Protein AF-H1UUS5-F1 (afdb_monomer_lite)

Foldseek 3Di:
DDDDPPVPPPCPVLVPDPPDDDDPDDPFAAAEEEEADDDDPLLVVLVQLCVQLAPVDDLQQHHQEYEDEPVGVVSNVVRHPPPPQAEDEDECCLPPVPQVSVQVSSVVSSVSSYYYYYYDNHPVSVQVSQLSHPIAHAEYEYADDCSVVCVVVCVPRGRYPYYHYRHRDGSDDPDPPD

Sequence (178 aa):
MYYQDEIREPYLNNLSFSKTAFFDTSNGAFNLAIVGEGAKSWSDIARELQGASNRLVMQQDRLHAVFVREHDINALRCLLPLSSTETTFSDSLLREGGDADFEAALLSAKADCRLLVTLVGSVDQAFDALVALSSPIRQL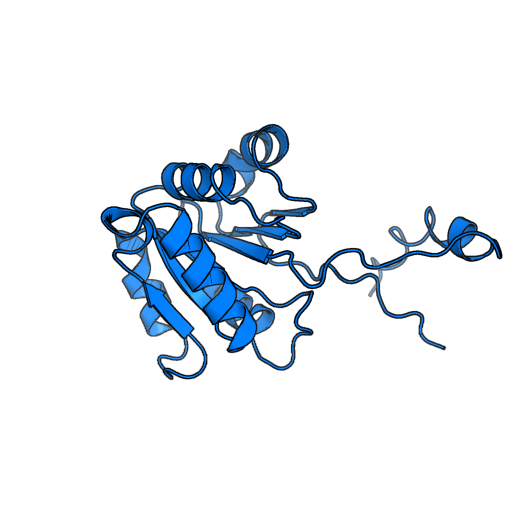ALLGPEAGKHEDYARAWLPAQIVSIGSVYPTTVPAQGI

Radius of gyration: 16.95 Å; chains: 1; bounding box: 45×48×33 Å

pLDDT: mean 77.65, std 16.64, range [34.03, 95.06]

Secondary structure (DSSP, 8-state):
---SSTTSHHHHHHHTSTT-------TT-EEEEEE-SSS--HHHHHHHHHHHHSTTS-TTTS--EEEEEGGGHHHHHTTS---TTTEEEESSHHHHSHHHHHHHHHHHHHHHT-EEEEEESSHHHHHHHHHT-SSPEEEEEEESTTGGGGHHHHHHH--EEEEEESSPPP-SPPP---

Structure (mmCIF, N/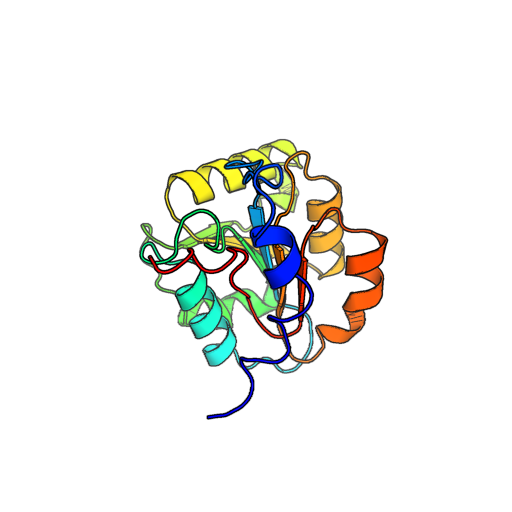CA/C/O backbone):
data_AF-H1UUS5-F1
#
_entry.id   AF-H1UUS5-F1
#
loop_
_atom_site.group_PDB
_atom_site.id
_atom_site.type_symbol
_atom_site.label_atom_id
_atom_site.label_alt_id
_atom_site.label_comp_id
_atom_site.label_asym_id
_atom_site.label_entity_id
_atom_site.label_seq_id
_atom_site.pdbx_PDB_ins_code
_atom_site.Cartn_x
_atom_site.Cartn_y
_atom_site.Cartn_z
_atom_site.occupancy
_atom_site.B_iso_or_equiv
_atom_site.auth_seq_id
_atom_site.auth_comp_id
_atom_site.auth_asym_id
_atom_site.auth_atom_id
_atom_site.pdbx_PDB_model_num
ATOM 1 N N . MET A 1 1 ? -1.288 -29.190 12.625 1.00 35.22 1 MET A N 1
ATOM 2 C CA . MET A 1 1 ? -0.679 -28.111 11.825 1.00 35.22 1 MET A CA 1
ATOM 3 C C . MET A 1 1 ? -0.025 -28.768 10.625 1.00 35.22 1 MET A C 1
ATOM 5 O O . MET A 1 1 ? 1.042 -29.332 10.778 1.00 35.22 1 MET A O 1
ATOM 9 N N . TYR A 1 2 ? -0.702 -28.793 9.484 1.00 38.91 2 TYR A N 1
ATOM 10 C CA . TYR A 1 2 ? -0.175 -29.303 8.216 1.00 38.91 2 TYR A CA 1
ATOM 11 C C . TYR A 1 2 ? -0.577 -28.273 7.173 1.00 38.91 2 TYR A C 1
ATOM 13 O O . TYR A 1 2 ? -1.770 -28.033 7.090 1.00 38.91 2 TYR A O 1
ATOM 21 N N . TYR A 1 3 ? 0.393 -27.609 6.537 1.00 35.81 3 TYR A N 1
ATOM 22 C CA . TYR A 1 3 ? 0.328 -26.888 5.242 1.00 35.81 3 TYR A CA 1
ATOM 23 C C . TYR A 1 3 ? 1.604 -26.028 5.035 1.00 35.81 3 TYR A C 1
ATOM 25 O O . TYR A 1 3 ? 1.543 -24.925 4.507 1.00 35.81 3 TYR A O 1
ATOM 33 N N . GLN A 1 4 ? 2.780 -26.488 5.488 1.00 42.06 4 GLN A N 1
ATOM 34 C CA . GLN A 1 4 ? 4.060 -25.792 5.238 1.00 42.06 4 GLN A CA 1
ATOM 35 C C . GLN A 1 4 ? 5.024 -26.568 4.329 1.00 42.06 4 GLN A C 1
ATOM 37 O O . GLN A 1 4 ? 6.038 -26.007 3.917 1.00 42.06 4 GLN A O 1
ATOM 42 N N . ASP A 1 5 ? 4.715 -27.819 3.976 1.00 40.25 5 ASP A N 1
ATOM 43 C CA . ASP A 1 5 ? 5.655 -28.669 3.237 1.00 40.25 5 ASP A CA 1
ATOM 44 C C . ASP A 1 5 ? 5.501 -28.605 1.707 1.00 40.25 5 ASP A C 1
ATOM 46 O O . ASP A 1 5 ? 6.484 -28.800 0.999 1.00 40.25 5 ASP A O 1
ATOM 50 N N . GLU A 1 6 ? 4.338 -28.233 1.162 1.00 42.78 6 GLU A N 1
ATOM 51 C CA . GLU A 1 6 ? 4.106 -28.316 -0.296 1.00 42.78 6 GLU A CA 1
ATOM 52 C C . GLU A 1 6 ? 4.805 -27.224 -1.130 1.00 42.78 6 GLU A C 1
ATOM 54 O O . GLU A 1 6 ? 5.001 -27.398 -2.329 1.00 42.78 6 GLU A O 1
ATOM 59 N N . ILE A 1 7 ? 5.255 -26.117 -0.527 1.00 46.66 7 ILE A N 1
ATOM 60 C CA . ILE A 1 7 ? 5.950 -25.032 -1.257 1.00 46.66 7 ILE A CA 1
ATOM 61 C C . ILE A 1 7 ? 7.477 -25.275 -1.316 1.00 46.66 7 ILE A C 1
ATOM 63 O O . ILE A 1 7 ? 8.205 -24.598 -2.045 1.00 46.66 7 ILE A O 1
ATOM 67 N N . ARG A 1 8 ? 7.998 -26.262 -0.571 1.00 46.72 8 ARG A N 1
ATOM 68 C CA . ARG A 1 8 ? 9.446 -26.499 -0.421 1.00 46.72 8 ARG A CA 1
ATOM 69 C C . ARG A 1 8 ? 10.083 -27.296 -1.561 1.00 46.72 8 ARG A C 1
ATOM 71 O O . ARG A 1 8 ? 11.277 -27.140 -1.817 1.00 46.72 8 ARG A O 1
ATOM 78 N N . GLU A 1 9 ? 9.326 -28.144 -2.247 1.00 49.50 9 GLU A N 1
ATOM 79 C CA . GLU A 1 9 ? 9.915 -29.181 -3.102 1.00 49.50 9 GLU A CA 1
ATOM 80 C C . GLU A 1 9 ? 10.635 -28.703 -4.383 1.00 49.50 9 GLU A C 1
ATOM 82 O O . GLU A 1 9 ? 11.683 -29.276 -4.692 1.00 49.50 9 GLU A O 1
ATOM 87 N N . PRO A 1 10 ? 10.214 -27.653 -5.121 1.00 51.47 10 PRO A N 1
ATOM 88 C CA . PRO A 1 10 ? 10.892 -27.317 -6.378 1.00 51.47 10 PRO A CA 1
ATOM 89 C C . PRO A 1 10 ? 12.234 -26.582 -6.192 1.00 51.47 10 PRO A C 1
ATOM 91 O O . PRO A 1 10 ? 13.040 -26.537 -7.123 1.00 51.47 10 PRO A O 1
ATOM 94 N N . TYR A 1 11 ? 12.510 -26.026 -5.007 1.00 49.53 11 TYR A N 1
ATOM 95 C CA . TYR A 1 11 ? 13.699 -25.193 -4.761 1.00 49.53 11 TYR A CA 1
ATOM 96 C C . TYR A 1 11 ? 14.810 -25.906 -3.977 1.00 49.53 11 TYR A C 1
ATOM 98 O O . TYR A 1 11 ? 15.980 -25.551 -4.124 1.00 49.53 11 TYR A O 1
ATOM 106 N N . LEU A 1 12 ? 14.478 -26.939 -3.193 1.00 54.66 12 LEU A N 1
ATOM 107 C CA . LEU A 1 12 ? 15.442 -27.689 -2.375 1.00 54.66 12 LEU A CA 1
ATOM 108 C C . LEU A 1 12 ? 16.536 -28.365 -3.211 1.00 54.66 12 LEU A C 1
ATOM 110 O O . LEU A 1 12 ? 17.713 -28.305 -2.855 1.00 54.66 12 LEU A O 1
ATOM 114 N N . ASN A 1 13 ? 16.174 -28.937 -4.361 1.00 57.38 13 ASN A N 1
ATOM 115 C CA . ASN A 1 13 ? 17.145 -29.570 -5.256 1.00 57.38 13 ASN A CA 1
ATOM 116 C C . ASN A 1 13 ? 18.152 -28.557 -5.812 1.00 57.38 13 ASN A C 1
ATOM 118 O O . ASN A 1 13 ? 19.337 -28.862 -5.928 1.00 57.38 13 ASN A O 1
ATOM 122 N N . ASN A 1 14 ? 17.713 -27.327 -6.085 1.00 53.38 14 ASN A N 1
ATOM 123 C CA . ASN A 1 14 ? 18.562 -26.283 -6.657 1.00 53.38 14 ASN A CA 1
ATOM 124 C C . ASN A 1 14 ? 19.551 -25.689 -5.639 1.00 53.38 14 ASN A C 1
ATOM 126 O O . ASN A 1 14 ? 20.631 -25.252 -6.036 1.00 53.38 14 ASN A O 1
ATOM 130 N N . LEU A 1 15 ? 19.222 -25.735 -4.342 1.00 51.88 15 LEU A N 1
ATOM 131 C CA . LEU A 1 15 ? 20.092 -25.323 -3.229 1.00 51.88 15 LEU A CA 1
ATOM 132 C C . LEU A 1 15 ? 21.254 -26.297 -2.962 1.00 51.88 15 LEU A C 1
ATOM 134 O O . LEU A 1 15 ? 22.209 -25.937 -2.280 1.00 51.88 15 LEU A O 1
ATOM 138 N N . SER A 1 16 ? 21.185 -27.521 -3.496 1.00 54.31 16 SER A N 1
ATOM 139 C CA . SER A 1 16 ? 22.211 -28.559 -3.314 1.00 54.31 16 SER A CA 1
ATOM 140 C C . SER A 1 16 ? 23.414 -28.417 -4.262 1.00 54.31 16 SER A C 1
ATOM 142 O O . SER A 1 16 ? 24.448 -29.060 -4.068 1.00 54.31 16 SER A O 1
ATOM 144 N N . PHE A 1 17 ? 23.313 -27.562 -5.285 1.00 53.97 17 PHE A N 1
ATOM 145 C CA . PHE A 1 17 ? 24.376 -27.354 -6.264 1.00 53.97 17 PHE A CA 1
ATOM 146 C C . PHE A 1 17 ? 25.332 -26.243 -5.819 1.00 53.97 17 PHE A C 1
ATOM 148 O O . PHE A 1 17 ? 24.937 -25.095 -5.641 1.00 53.97 17 PHE A O 1
ATOM 155 N N . SER A 1 18 ? 26.631 -26.552 -5.770 1.00 48.75 18 SER A N 1
ATOM 156 C CA . SER A 1 18 ? 27.710 -25.623 -5.382 1.00 48.75 18 SER A CA 1
ATOM 157 C C . SER A 1 18 ? 27.902 -24.406 -6.303 1.00 48.75 18 SER A C 1
ATOM 159 O O . SER A 1 18 ? 28.734 -23.546 -6.020 1.00 48.75 18 SER A O 1
ATOM 161 N N . LYS A 1 19 ? 27.156 -24.333 -7.412 1.00 52.25 19 LYS A N 1
ATOM 162 C CA . LYS A 1 19 ? 27.153 -23.216 -8.370 1.00 52.25 19 LYS A CA 1
ATOM 163 C C . LYS A 1 19 ? 25.886 -22.360 -8.305 1.00 52.25 19 LYS A C 1
ATOM 165 O O . LYS A 1 19 ? 25.819 -21.352 -9.004 1.00 52.25 19 LYS A O 1
ATOM 170 N N . THR A 1 20 ? 24.899 -22.743 -7.499 1.00 46.62 20 THR A N 1
ATOM 171 C CA . THR A 1 20 ? 23.666 -21.975 -7.331 1.00 46.62 20 THR A CA 1
ATOM 172 C C . THR A 1 20 ? 23.831 -21.054 -6.134 1.00 46.62 20 THR A C 1
ATOM 174 O O . THR A 1 20 ? 23.898 -21.507 -4.996 1.00 46.62 20 THR A O 1
ATOM 177 N N . ALA A 1 21 ? 23.899 -19.752 -6.390 1.00 49.22 21 ALA A N 1
ATOM 178 C CA . ALA A 1 21 ? 23.872 -18.735 -5.352 1.00 49.22 21 ALA A CA 1
ATOM 179 C C . ALA A 1 21 ? 22.662 -17.833 -5.595 1.00 49.22 21 ALA A C 1
ATOM 181 O O . ALA A 1 21 ? 22.512 -17.249 -6.668 1.00 49.22 21 ALA A O 1
ATOM 182 N N . PHE A 1 22 ? 21.782 -17.763 -4.601 1.00 48.91 22 PHE A N 1
ATOM 183 C CA . PHE A 1 22 ? 20.687 -16.807 -4.580 1.00 48.91 22 PHE A CA 1
ATOM 184 C C . PHE A 1 22 ? 21.236 -15.511 -3.989 1.00 48.91 22 PHE A C 1
ATOM 186 O O . PHE A 1 22 ? 21.688 -15.492 -2.845 1.00 48.91 22 PHE A O 1
ATOM 193 N N . PHE A 1 23 ? 21.243 -14.446 -4.782 1.00 39.62 23 PHE A N 1
ATOM 194 C CA . PHE A 1 23 ? 21.638 -13.119 -4.330 1.00 39.62 23 PHE A CA 1
ATOM 195 C C . PHE A 1 23 ? 20.377 -12.270 -4.192 1.00 39.62 23 PHE A C 1
ATOM 197 O O . PHE A 1 23 ? 19.588 -12.194 -5.132 1.00 39.62 23 PHE A O 1
ATOM 204 N N . ASP A 1 24 ? 20.184 -11.639 -3.034 1.00 45.06 24 ASP A N 1
ATOM 205 C CA . ASP A 1 24 ? 19.183 -10.582 -2.894 1.00 45.06 24 ASP A CA 1
ATOM 206 C C . ASP A 1 24 ? 19.697 -9.352 -3.656 1.00 45.06 24 ASP A C 1
ATOM 208 O O . ASP A 1 24 ? 20.722 -8.766 -3.299 1.00 45.06 24 ASP A O 1
ATOM 212 N N . THR A 1 25 ? 19.044 -9.009 -4.766 1.00 43.72 25 THR A N 1
ATOM 213 C CA . THR A 1 25 ? 19.556 -8.005 -5.707 1.00 43.72 25 THR A CA 1
ATOM 214 C C . THR A 1 25 ? 19.046 -6.587 -5.480 1.00 43.72 25 THR A C 1
ATOM 216 O O . THR A 1 25 ? 19.393 -5.719 -6.278 1.00 43.72 25 THR A O 1
ATOM 219 N N . SER A 1 26 ? 18.282 -6.267 -4.429 1.00 49.16 26 SER A N 1
ATOM 220 C CA . SER A 1 26 ? 18.037 -4.843 -4.142 1.00 49.16 26 SER A CA 1
ATOM 221 C C . SER A 1 26 ? 17.550 -4.544 -2.727 1.00 49.16 26 SER A C 1
ATOM 223 O O . SER A 1 26 ? 16.385 -4.725 -2.382 1.00 49.16 26 SER A O 1
ATOM 225 N N . ASN A 1 27 ? 18.408 -3.856 -1.971 1.00 55.62 27 ASN A N 1
ATOM 226 C CA . ASN A 1 27 ? 18.018 -3.115 -0.767 1.00 55.62 27 ASN A CA 1
ATOM 227 C C . ASN A 1 27 ? 17.111 -1.898 -1.098 1.00 55.62 27 ASN A C 1
ATOM 229 O O . ASN A 1 27 ? 16.644 -1.196 -0.205 1.00 55.62 27 ASN A O 1
ATOM 233 N N . GLY A 1 28 ? 16.860 -1.630 -2.389 1.00 63.28 28 GLY A N 1
ATOM 234 C CA . GLY A 1 28 ? 16.092 -0.495 -2.913 1.00 63.28 28 GLY A CA 1
ATOM 235 C C . GLY A 1 28 ? 14.597 -0.751 -3.117 1.00 63.28 28 GLY A C 1
ATOM 236 O O . GLY A 1 28 ? 13.836 0.203 -3.059 1.00 63.28 28 GLY A O 1
ATOM 237 N N . ALA A 1 29 ? 14.146 -2.003 -3.236 1.00 83.06 29 ALA A N 1
ATOM 238 C CA . ALA A 1 29 ? 12.757 -2.275 -3.610 1.00 83.06 29 ALA A CA 1
ATOM 239 C C . ALA A 1 29 ? 11.728 -1.967 -2.505 1.00 83.06 29 ALA A C 1
ATOM 241 O O . ALA A 1 29 ? 12.042 -2.069 -1.311 1.00 83.06 29 ALA A O 1
ATOM 242 N N . PHE A 1 30 ? 10.515 -1.586 -2.912 1.00 90.94 30 PHE A N 1
ATOM 243 C CA . PHE A 1 30 ? 9.425 -1.225 -2.004 1.00 90.94 30 PHE A CA 1
ATOM 244 C C . PHE A 1 30 ? 8.429 -2.367 -1.777 1.00 90.94 30 PHE A C 1
ATOM 246 O O . PHE A 1 30 ? 8.100 -3.101 -2.709 1.00 90.94 30 PHE A O 1
ATOM 253 N N . ASN A 1 31 ? 7.912 -2.473 -0.552 1.00 92.12 31 ASN A N 1
ATOM 254 C CA . ASN A 1 31 ? 6.725 -3.264 -0.237 1.00 92.12 31 ASN A CA 1
ATOM 255 C C . ASN A 1 31 ? 5.569 -2.304 0.020 1.00 92.12 31 ASN A C 1
ATOM 257 O O . ASN A 1 31 ? 5.640 -1.453 0.913 1.00 92.12 31 ASN A O 1
ATOM 261 N N . LEU A 1 32 ? 4.519 -2.436 -0.775 1.00 94.44 32 LEU A N 1
ATOM 262 C CA . LEU A 1 32 ? 3.413 -1.495 -0.852 1.00 94.44 32 LEU A CA 1
ATOM 263 C C . LEU A 1 32 ? 2.092 -2.238 -0.653 1.00 94.44 32 LEU A C 1
ATOM 265 O O . LEU A 1 32 ? 1.996 -3.436 -0.922 1.00 94.44 32 LEU A O 1
ATOM 269 N N . ALA A 1 33 ? 1.067 -1.533 -0.187 1.00 93.94 33 ALA A N 1
ATOM 270 C CA . ALA A 1 33 ? -0.279 -2.077 -0.059 1.00 93.94 33 ALA A CA 1
ATOM 271 C C . ALA A 1 33 ? -1.320 -1.105 -0.615 1.00 93.94 33 ALA A C 1
ATOM 273 O O . ALA A 1 33 ? -1.182 0.101 -0.458 1.00 93.94 33 ALA A O 1
ATOM 274 N N . ILE A 1 34 ? -2.393 -1.609 -1.213 1.00 94.00 34 ILE A N 1
ATOM 275 C CA . ILE A 1 34 ? -3.561 -0.815 -1.599 1.00 94.00 34 ILE A CA 1
ATOM 276 C C . ILE A 1 34 ? -4.768 -1.369 -0.859 1.00 94.00 34 ILE A C 1
ATOM 278 O O . ILE A 1 34 ? -5.062 -2.560 -0.935 1.00 94.00 34 ILE A O 1
ATOM 282 N N . VAL A 1 35 ? -5.492 -0.501 -0.160 1.00 93.00 35 VAL A N 1
ATOM 283 C CA . VAL A 1 35 ? -6.780 -0.855 0.430 1.00 93.00 35 VAL A CA 1
ATOM 284 C C . VAL A 1 35 ? -7.871 -0.646 -0.622 1.00 93.00 35 VAL A C 1
ATOM 286 O O . VAL A 1 35 ? -8.244 0.485 -0.929 1.00 93.00 35 VAL A O 1
ATOM 289 N N . GLY A 1 36 ? -8.362 -1.755 -1.176 1.00 86.50 36 GLY A N 1
ATOM 290 C CA . GLY A 1 36 ? -9.368 -1.814 -2.234 1.00 86.50 36 GLY A CA 1
ATOM 291 C C . GLY A 1 36 ? -10.788 -1.496 -1.763 1.00 86.50 36 GLY A C 1
ATOM 292 O O . GLY A 1 36 ? -11.006 -0.818 -0.763 1.00 86.50 36 GLY A O 1
ATOM 293 N N . GLU A 1 37 ? -11.796 -1.965 -2.494 1.00 85.75 37 GLU A N 1
ATOM 294 C CA . GLU A 1 37 ? -13.195 -1.589 -2.262 1.00 85.75 37 GLU A CA 1
ATOM 295 C C . GLU A 1 37 ? -13.977 -2.579 -1.378 1.00 85.75 37 GLU A C 1
ATOM 297 O O . GLU A 1 37 ? -13.460 -3.604 -0.931 1.00 85.75 37 GLU A O 1
ATOM 302 N N . GLY A 1 38 ? -15.235 -2.232 -1.084 1.00 84.75 38 GLY A N 1
ATOM 303 C CA . GLY A 1 38 ? -16.184 -3.057 -0.330 1.00 84.75 38 GLY A CA 1
ATOM 304 C C . GLY A 1 38 ? -16.215 -2.834 1.189 1.00 84.75 38 GLY A C 1
ATOM 305 O O . GLY A 1 38 ? -15.640 -1.874 1.718 1.00 84.75 38 GLY A O 1
ATOM 306 N N . ALA A 1 39 ? -16.950 -3.717 1.877 1.00 85.25 39 ALA A N 1
ATOM 307 C CA . ALA A 1 39 ? -17.198 -3.688 3.321 1.00 85.25 39 ALA A CA 1
ATOM 308 C C . ALA A 1 39 ? -15.980 -4.196 4.111 1.00 85.25 39 ALA A C 1
ATOM 310 O O . ALA A 1 39 ? -15.802 -5.391 4.337 1.00 85.25 39 ALA A O 1
ATOM 311 N N . LYS A 1 40 ? -15.107 -3.268 4.495 1.00 87.94 40 LYS A N 1
ATOM 312 C CA . LYS A 1 40 ? -13.806 -3.573 5.096 1.00 87.94 40 LYS A CA 1
ATOM 313 C C . LYS A 1 40 ? -13.908 -3.843 6.589 1.00 87.94 40 LYS A C 1
ATOM 315 O O . LYS A 1 40 ? -14.549 -3.091 7.322 1.00 87.94 40 LYS A O 1
ATOM 320 N N . SER A 1 41 ? -13.153 -4.836 7.048 1.00 89.88 41 SER A N 1
ATOM 321 C CA . SER A 1 41 ? -12.806 -4.959 8.462 1.00 89.88 41 SER A CA 1
ATOM 322 C C . SER A 1 41 ? -11.593 -4.078 8.762 1.00 89.88 41 SER A C 1
ATOM 324 O O . SER A 1 41 ? -10.444 -4.494 8.627 1.00 89.88 41 SER A O 1
ATOM 326 N N . TRP A 1 42 ? -11.843 -2.823 9.140 1.00 91.38 42 TRP A N 1
ATOM 327 C CA . TRP A 1 42 ? -10.776 -1.852 9.406 1.00 91.38 42 TRP A CA 1
ATOM 328 C C . TRP A 1 42 ? -9.836 -2.274 10.532 1.00 91.38 42 TRP A C 1
ATOM 330 O O . TRP A 1 42 ? -8.644 -1.994 10.464 1.00 91.38 42 TRP A O 1
ATOM 340 N N . SER A 1 43 ? -10.348 -2.982 11.538 1.00 89.94 43 SER A N 1
ATOM 341 C CA . SER A 1 43 ? -9.536 -3.513 12.635 1.00 89.94 43 SER A CA 1
ATOM 342 C C . SER A 1 43 ? -8.546 -4.574 12.166 1.00 89.94 43 SER A C 1
ATOM 344 O O . SER A 1 43 ? -7.409 -4.580 12.632 1.00 89.94 43 SER A O 1
ATOM 346 N N . ASP A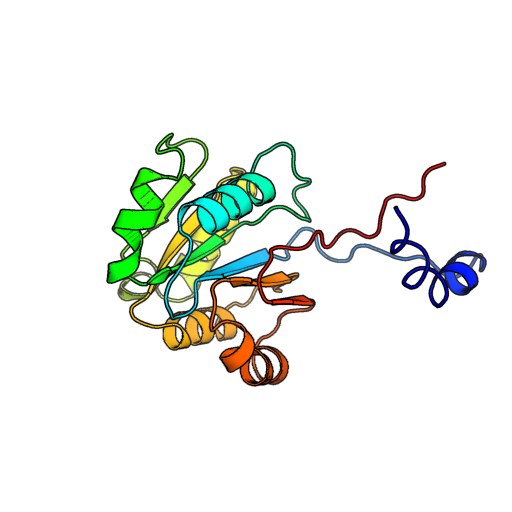 1 44 ? -8.950 -5.444 11.239 1.00 88.81 44 ASP A N 1
ATOM 347 C CA . ASP A 1 44 ? -8.063 -6.480 10.709 1.00 88.81 44 ASP A CA 1
ATOM 348 C C . ASP A 1 44 ? -7.022 -5.876 9.767 1.00 88.81 44 ASP A C 1
ATOM 350 O O . ASP A 1 44 ? -5.834 -6.143 9.932 1.00 88.81 44 ASP A O 1
ATOM 354 N N . ILE A 1 45 ? -7.446 -4.969 8.879 1.00 89.69 45 ILE A N 1
ATOM 355 C CA . ILE A 1 45 ? -6.539 -4.224 7.993 1.00 89.69 45 ILE A CA 1
ATOM 356 C C . ILE A 1 45 ? -5.515 -3.435 8.819 1.00 89.69 45 ILE A C 1
ATOM 358 O O . ILE A 1 45 ? -4.321 -3.516 8.559 1.00 89.69 45 ILE A O 1
ATOM 362 N N . ALA A 1 46 ? -5.942 -2.699 9.848 1.00 90.81 46 ALA A N 1
ATOM 363 C CA . ALA A 1 46 ? -5.024 -1.931 10.688 1.00 90.81 46 ALA A CA 1
ATOM 364 C C . ALA A 1 46 ? -4.024 -2.832 11.428 1.00 90.81 46 ALA A C 1
ATOM 366 O O . ALA A 1 46 ? -2.837 -2.507 11.480 1.00 90.81 46 ALA A O 1
ATOM 367 N N . ARG A 1 47 ? -4.484 -3.971 11.967 1.00 88.38 47 ARG A N 1
ATOM 368 C CA . ARG A 1 47 ? -3.619 -4.952 12.639 1.00 88.38 47 ARG A CA 1
ATOM 369 C C . ARG A 1 47 ? -2.564 -5.501 11.685 1.00 88.38 47 ARG A C 1
ATOM 371 O O . ARG A 1 47 ? -1.403 -5.626 12.063 1.00 88.38 47 ARG A O 1
ATOM 378 N N . GLU A 1 48 ? -2.964 -5.814 10.463 1.00 88.69 48 GLU A N 1
ATOM 379 C CA . GLU A 1 48 ? -2.069 -6.315 9.430 1.00 88.69 48 GLU A CA 1
ATOM 380 C C . GLU A 1 48 ? -1.029 -5.273 9.006 1.00 88.69 48 GLU A C 1
ATOM 382 O O . GLU A 1 48 ? 0.167 -5.562 9.010 1.00 88.69 48 GLU A O 1
ATOM 387 N N . LEU A 1 49 ? -1.458 -4.036 8.740 1.00 90.81 49 LEU A N 1
ATOM 388 C CA . LEU A 1 49 ? -0.555 -2.938 8.395 1.00 90.81 49 LEU A CA 1
ATOM 389 C C . LEU A 1 49 ? 0.477 -2.688 9.505 1.00 90.81 49 LEU A C 1
ATOM 391 O O . LEU A 1 49 ? 1.662 -2.567 9.212 1.00 90.81 49 LEU A O 1
ATOM 395 N N . GLN A 1 50 ? 0.057 -2.680 10.775 1.00 89.44 50 GLN A N 1
ATOM 396 C CA . GLN A 1 50 ? 0.962 -2.548 11.927 1.00 89.44 50 GLN A CA 1
ATOM 397 C C . GLN A 1 50 ? 1.923 -3.736 12.057 1.00 89.44 50 GLN A C 1
ATOM 399 O O . GLN A 1 50 ? 3.109 -3.565 12.350 1.00 89.44 50 GLN A O 1
ATOM 404 N N . GLY A 1 51 ? 1.418 -4.952 11.841 1.00 86.44 51 GLY A N 1
ATOM 405 C CA . GLY A 1 51 ? 2.212 -6.176 11.874 1.00 86.44 51 GLY A CA 1
ATOM 406 C C . GLY A 1 51 ? 3.298 -6.198 10.800 1.00 86.44 51 GLY A C 1
ATOM 407 O O . GLY A 1 51 ? 4.392 -6.691 11.064 1.00 86.44 51 GLY A O 1
ATOM 408 N N . ALA A 1 52 ? 3.026 -5.611 9.634 1.00 87.62 52 ALA A N 1
ATOM 409 C CA . ALA A 1 52 ? 3.947 -5.584 8.505 1.00 87.62 52 ALA A CA 1
ATOM 410 C C . ALA A 1 52 ? 4.859 -4.345 8.457 1.00 87.62 52 ALA A C 1
ATOM 412 O O . ALA A 1 52 ? 5.934 -4.414 7.865 1.00 87.62 52 ALA A O 1
ATOM 413 N N . SER A 1 53 ? 4.479 -3.210 9.053 1.00 88.75 53 SER A N 1
ATOM 414 C CA . SER A 1 53 ? 5.252 -1.959 8.956 1.00 88.75 53 SER A CA 1
ATOM 415 C C . SER A 1 53 ? 6.216 -1.701 10.118 1.00 88.75 53 SER A C 1
ATOM 417 O O . SER A 1 53 ? 7.043 -0.792 10.049 1.00 88.75 53 SER A O 1
ATOM 419 N N . ASN A 1 54 ? 6.134 -2.474 11.202 1.00 84.00 54 ASN A N 1
ATOM 420 C CA . ASN A 1 54 ? 6.898 -2.186 12.413 1.00 84.00 54 ASN A CA 1
ATOM 421 C C . ASN A 1 54 ? 8.410 -2.469 12.273 1.00 84.00 54 ASN A C 1
ATOM 423 O O . ASN A 1 54 ? 8.892 -3.169 11.376 1.00 84.00 54 ASN A O 1
ATOM 427 N N . ARG A 1 55 ? 9.180 -1.936 13.229 1.00 83.81 55 ARG A N 1
ATOM 428 C CA . ARG A 1 55 ? 10.648 -2.036 13.261 1.00 83.81 55 ARG A CA 1
ATOM 429 C C . ARG A 1 55 ? 11.189 -3.444 13.524 1.00 83.81 55 ARG A C 1
ATOM 431 O O . ARG A 1 55 ? 12.362 -3.674 13.246 1.00 83.81 55 ARG A O 1
ATOM 438 N N . LEU A 1 56 ? 10.367 -4.358 14.041 1.00 83.38 56 LEU A N 1
ATOM 439 C CA . LEU A 1 56 ? 10.752 -5.754 14.273 1.00 83.38 56 LEU A CA 1
ATOM 440 C C . LEU A 1 56 ? 10.770 -6.556 12.965 1.00 83.38 56 LEU A C 1
ATOM 442 O O . LEU A 1 56 ? 11.498 -7.539 12.866 1.00 83.38 56 LEU A O 1
ATOM 446 N N . VAL A 1 57 ? 10.011 -6.121 11.953 1.00 81.81 57 VAL A N 1
ATOM 447 C CA . VAL A 1 57 ? 10.066 -6.689 10.601 1.00 81.81 57 VAL A CA 1
ATOM 448 C C . VAL A 1 57 ? 11.364 -6.256 9.924 1.00 81.81 57 VAL A C 1
ATOM 450 O O . VAL A 1 57 ? 11.746 -5.080 9.981 1.00 81.81 57 VAL A O 1
ATOM 453 N N . MET A 1 58 ? 12.046 -7.199 9.268 1.00 82.12 58 MET A N 1
ATOM 454 C CA . MET A 1 58 ? 13.247 -6.905 8.488 1.00 82.12 58 MET A CA 1
ATOM 455 C C . MET A 1 58 ? 12.931 -5.876 7.400 1.00 82.12 58 MET A C 1
ATOM 457 O O . MET A 1 58 ? 11.878 -5.931 6.774 1.00 82.12 58 MET A O 1
ATOM 461 N N . GLN A 1 59 ? 13.848 -4.941 7.142 1.00 82.50 59 GLN A N 1
ATOM 462 C CA . GLN A 1 59 ? 13.607 -3.817 6.225 1.00 82.50 59 GLN A CA 1
ATOM 463 C C . GLN A 1 59 ? 13.135 -4.253 4.825 1.00 82.50 59 GLN A C 1
ATOM 465 O O . GLN A 1 59 ? 12.329 -3.562 4.203 1.00 82.50 59 GLN A O 1
ATOM 470 N N . GLN A 1 60 ? 13.624 -5.406 4.374 1.00 81.50 60 GLN A N 1
ATOM 471 C CA . GLN A 1 60 ? 13.295 -6.054 3.107 1.00 81.50 60 GLN A CA 1
ATOM 472 C C . GLN A 1 60 ? 11.864 -6.605 3.013 1.00 81.50 60 GLN A C 1
ATOM 474 O O . GLN A 1 60 ? 11.334 -6.653 1.912 1.00 81.50 60 GLN A O 1
ATOM 479 N N . ASP A 1 61 ? 11.227 -6.949 4.137 1.00 84.25 61 ASP A N 1
ATOM 480 C CA . ASP A 1 61 ? 9.827 -7.417 4.208 1.00 84.25 61 ASP A CA 1
ATOM 481 C C . ASP A 1 61 ? 8.868 -6.359 4.731 1.00 84.25 61 ASP A C 1
ATOM 483 O O . ASP A 1 61 ? 7.649 -6.504 4.656 1.00 84.25 61 ASP A O 1
ATOM 487 N N . ARG A 1 62 ? 9.423 -5.297 5.310 1.00 89.06 62 ARG A N 1
ATOM 488 C CA . ARG A 1 62 ? 8.635 -4.261 5.949 1.00 89.06 62 ARG A CA 1
ATOM 489 C C . ARG A 1 62 ? 7.782 -3.547 4.919 1.00 89.06 62 ARG A C 1
ATOM 491 O O . ARG A 1 62 ? 8.294 -3.143 3.878 1.00 89.06 62 ARG A O 1
ATOM 498 N N . LEU A 1 63 ? 6.519 -3.332 5.257 1.00 91.88 63 LEU A N 1
ATOM 499 C CA . LEU A 1 63 ? 5.617 -2.488 4.491 1.00 91.88 63 LEU A CA 1
ATOM 500 C C . LEU A 1 63 ? 6.048 -1.020 4.603 1.00 91.88 63 LEU A C 1
ATOM 502 O O . LEU A 1 63 ? 6.133 -0.479 5.707 1.00 91.88 63 LEU A O 1
ATOM 506 N N . HIS A 1 64 ? 6.321 -0.380 3.466 1.00 93.00 64 HIS A N 1
ATOM 507 C CA . HIS A 1 64 ? 6.806 1.003 3.409 1.00 93.00 64 HIS A CA 1
ATOM 508 C C . HIS A 1 64 ? 5.672 2.002 3.195 1.00 93.00 64 HIS A C 1
ATOM 510 O O . HIS A 1 64 ? 5.702 3.084 3.779 1.00 93.00 64 HIS A O 1
ATOM 516 N N . ALA A 1 65 ? 4.657 1.641 2.406 1.00 94.69 65 ALA A N 1
ATOM 517 C CA . ALA A 1 65 ? 3.499 2.501 2.207 1.00 94.69 65 ALA A CA 1
ATOM 518 C C . ALA A 1 65 ? 2.193 1.740 1.987 1.00 94.69 65 ALA A C 1
ATOM 520 O O . ALA A 1 65 ? 2.180 0.584 1.560 1.00 94.69 65 ALA A O 1
ATOM 521 N N . VAL A 1 66 ? 1.089 2.430 2.262 1.00 95.06 66 VAL A N 1
ATOM 522 C CA . VAL A 1 66 ? -0.269 1.973 1.995 1.00 95.06 66 VAL A CA 1
ATOM 523 C C . VAL A 1 66 ? -1.094 3.077 1.340 1.00 95.06 66 VAL A C 1
ATOM 525 O O . VAL A 1 66 ? -1.123 4.209 1.821 1.00 95.06 66 VAL A O 1
ATOM 528 N N . PHE A 1 67 ? -1.799 2.736 0.265 1.00 94.62 67 PHE A N 1
ATOM 529 C CA . PHE A 1 67 ? -2.753 3.613 -0.403 1.00 94.62 67 PHE A CA 1
ATOM 530 C C . PHE A 1 67 ? -4.150 3.382 0.157 1.00 94.62 67 PHE A C 1
ATOM 532 O O . PHE A 1 67 ? -4.621 2.243 0.247 1.00 94.62 67 PHE A O 1
ATOM 539 N N . VAL A 1 68 ? -4.815 4.467 0.539 1.00 93.50 68 VAL A N 1
ATOM 540 C CA . VAL A 1 68 ? -6.133 4.433 1.175 1.00 93.50 68 VAL A CA 1
ATOM 541 C C . VAL A 1 68 ? -7.014 5.495 0.545 1.00 93.50 68 VAL A C 1
ATOM 543 O O . VAL A 1 68 ? -6.570 6.615 0.301 1.00 93.50 68 VAL A O 1
ATOM 546 N N . ARG A 1 69 ? -8.279 5.157 0.289 1.00 91.69 69 ARG A N 1
ATOM 547 C CA . ARG A 1 69 ? -9.212 6.124 -0.289 1.00 91.69 69 ARG A CA 1
ATOM 548 C C . ARG A 1 69 ? -9.503 7.267 0.686 1.00 91.69 69 ARG A C 1
ATOM 550 O O . ARG A 1 69 ? -9.638 7.030 1.887 1.00 91.69 69 ARG A O 1
ATOM 557 N N . GLU A 1 70 ? -9.647 8.488 0.174 1.00 90.56 70 GLU A N 1
ATOM 558 C CA . GLU A 1 70 ? -9.874 9.695 0.988 1.00 90.56 70 GLU A CA 1
ATOM 559 C C . GLU A 1 70 ? -11.054 9.537 1.968 1.00 90.56 70 GLU A C 1
ATOM 561 O O . GLU A 1 70 ? -10.944 9.897 3.136 1.00 90.56 70 GLU A O 1
ATOM 566 N N . HIS A 1 71 ? -12.173 8.937 1.549 1.00 88.75 71 HIS A N 1
ATOM 567 C CA . HIS A 1 71 ? -13.341 8.739 2.425 1.00 88.75 71 HIS A CA 1
ATOM 568 C C . HIS A 1 71 ? -13.163 7.627 3.468 1.00 88.75 71 HIS A C 1
ATOM 570 O O . HIS A 1 71 ? -13.899 7.571 4.451 1.00 88.75 71 HIS A O 1
ATOM 576 N N . ASP A 1 72 ? -12.190 6.746 3.260 1.00 89.12 72 ASP A N 1
ATOM 577 C CA . ASP A 1 72 ? -11.915 5.577 4.089 1.00 89.12 72 ASP A CA 1
ATOM 578 C C . ASP A 1 72 ? -10.875 5.886 5.195 1.00 89.12 72 ASP A C 1
ATOM 580 O O . ASP A 1 72 ? -10.732 5.136 6.166 1.00 89.12 72 ASP A O 1
ATOM 584 N N . ILE A 1 73 ? -10.177 7.025 5.103 1.00 88.19 73 ILE A N 1
ATOM 585 C CA . ILE A 1 73 ? -9.036 7.346 5.967 1.00 88.19 73 ILE A CA 1
ATOM 586 C C . ILE A 1 73 ? -9.388 7.485 7.446 1.00 88.19 73 ILE A C 1
ATOM 588 O O . ILE A 1 73 ? -8.610 7.077 8.308 1.00 88.19 73 ILE A O 1
ATOM 592 N N . ASN A 1 74 ? -10.552 8.051 7.765 1.00 88.81 74 ASN A N 1
ATOM 593 C CA . ASN A 1 74 ? -10.928 8.325 9.152 1.00 88.81 74 ASN A CA 1
ATOM 594 C C . ASN A 1 74 ? -11.066 7.031 9.959 1.00 88.81 74 ASN A C 1
ATOM 596 O O . ASN A 1 74 ? -10.649 6.979 11.114 1.00 88.81 74 ASN A O 1
ATOM 600 N N . ALA A 1 75 ? -11.577 5.970 9.330 1.00 88.31 75 ALA A N 1
ATOM 601 C CA . ALA A 1 75 ? -11.686 4.663 9.964 1.00 88.31 75 ALA A CA 1
ATOM 602 C C . ALA A 1 75 ? -10.306 4.066 10.275 1.00 88.31 75 ALA A C 1
ATOM 604 O O . ALA A 1 75 ? -10.111 3.479 11.339 1.00 88.31 75 ALA A O 1
ATOM 605 N N . LEU A 1 76 ? -9.332 4.265 9.383 1.00 86.81 76 LEU A N 1
ATOM 606 C CA . LEU A 1 76 ? -7.971 3.773 9.572 1.00 86.81 76 LEU A CA 1
ATOM 607 C C . LEU A 1 76 ? -7.164 4.623 10.571 1.00 86.81 76 LEU A C 1
ATOM 609 O O . LEU A 1 76 ? -6.444 4.072 11.403 1.00 86.81 76 LEU A O 1
ATOM 613 N N . ARG A 1 77 ? -7.312 5.955 10.549 1.00 86.88 77 ARG A N 1
ATOM 614 C CA . ARG A 1 77 ? -6.618 6.892 11.458 1.00 86.88 77 ARG A CA 1
ATOM 615 C C . ARG A 1 77 ? -6.911 6.630 12.928 1.00 86.88 77 ARG A C 1
ATOM 617 O O . ARG A 1 77 ? -6.032 6.831 13.757 1.00 86.88 77 ARG A O 1
ATOM 624 N N . CYS A 1 78 ? -8.122 6.186 13.253 1.00 84.44 78 CYS A N 1
ATOM 625 C CA . CYS A 1 78 ? -8.490 5.840 14.625 1.00 84.44 78 CYS A CA 1
ATOM 626 C C . CYS A 1 78 ? -7.821 4.554 15.132 1.00 84.44 78 CYS A C 1
ATOM 628 O O . CYS A 1 78 ? -7.801 4.324 16.339 1.00 84.44 78 CYS A O 1
ATOM 630 N N . LEU A 1 79 ? -7.312 3.711 14.231 1.00 86.50 79 LEU A N 1
ATOM 631 C CA . LEU A 1 79 ? -6.782 2.388 14.555 1.00 86.50 79 LEU A CA 1
ATOM 632 C C . LEU A 1 79 ? -5.261 2.308 14.441 1.00 86.50 79 LEU A C 1
ATOM 634 O O . LEU A 1 79 ? -4.655 1.481 15.118 1.00 86.50 79 LEU A O 1
ATOM 638 N N . LEU A 1 80 ? -4.640 3.142 13.602 1.00 82.88 80 LEU A N 1
ATOM 639 C CA . LEU A 1 80 ? -3.186 3.233 13.502 1.00 82.88 80 LEU A CA 1
ATOM 640 C C . LEU A 1 80 ? -2.603 4.106 14.625 1.00 82.88 80 LEU A C 1
ATOM 642 O O . LEU A 1 80 ? -3.221 5.101 15.011 1.00 82.88 80 LEU A O 1
ATOM 646 N N . PRO A 1 81 ? -1.407 3.781 15.151 1.00 69.88 81 PRO A N 1
ATOM 647 C CA . PRO A 1 81 ? -0.779 4.592 16.178 1.00 69.88 81 PRO A CA 1
ATOM 648 C C . PRO A 1 81 ? -0.447 5.958 15.575 1.00 69.88 81 PRO A C 1
ATOM 650 O O . PRO A 1 81 ? 0.358 6.065 14.653 1.00 69.88 81 PRO A O 1
ATOM 653 N N . LEU A 1 82 ? -1.043 7.022 16.116 1.00 62.28 82 LEU A N 1
ATOM 654 C CA . LEU A 1 82 ? -0.775 8.408 15.707 1.00 62.28 82 LEU A CA 1
ATOM 655 C C . LEU A 1 82 ? 0.604 8.915 16.167 1.00 62.28 82 LEU A C 1
ATOM 657 O O . LEU A 1 82 ? 0.885 10.109 16.066 1.00 62.28 82 LEU A O 1
ATOM 661 N N . SER A 1 83 ? 1.467 8.040 16.697 1.00 60.31 83 SER A N 1
ATOM 662 C CA . SER A 1 83 ? 2.828 8.436 17.038 1.00 60.31 83 SER A CA 1
ATOM 663 C C . SER A 1 83 ? 3.568 8.814 15.757 1.00 60.31 83 SER A C 1
ATOM 665 O O . SER A 1 83 ? 3.725 7.993 14.849 1.00 60.31 83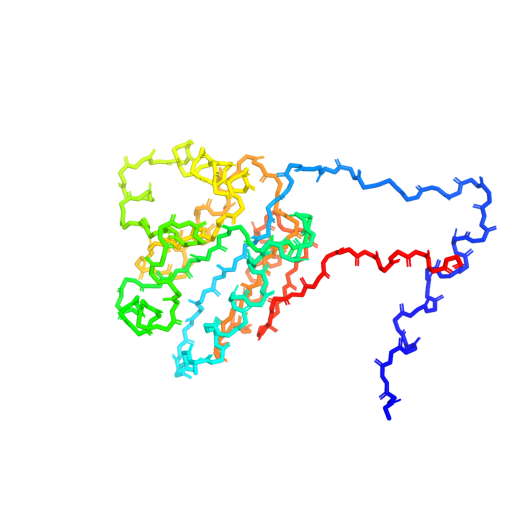 SER A O 1
ATOM 667 N N . SER A 1 84 ? 4.073 10.047 15.710 1.00 56.75 84 SER A N 1
ATOM 668 C CA . SER A 1 84 ? 4.843 10.614 14.591 1.00 56.75 84 SER A CA 1
ATOM 669 C C . SER A 1 84 ? 6.095 9.807 14.224 1.00 56.75 84 SER A C 1
ATOM 671 O O . SER A 1 84 ? 6.734 10.060 13.205 1.00 56.75 84 SER A O 1
ATOM 673 N N . THR A 1 85 ? 6.466 8.834 15.054 1.00 63.12 85 THR A N 1
ATOM 674 C CA . THR A 1 85 ? 7.624 7.966 14.861 1.00 63.12 85 THR A CA 1
ATOM 675 C C . THR A 1 85 ? 7.355 6.746 13.988 1.00 63.12 85 THR A C 1
ATOM 677 O O . THR A 1 85 ? 8.331 6.153 13.534 1.00 63.12 85 THR A O 1
ATOM 680 N N . GLU A 1 86 ? 6.093 6.359 13.765 1.00 76.62 86 GLU A N 1
ATOM 681 C CA . GLU A 1 86 ? 5.741 5.073 13.133 1.00 76.62 86 GLU A CA 1
ATOM 682 C C . GLU A 1 86 ? 4.885 5.211 11.874 1.00 76.62 86 GLU A C 1
ATOM 684 O O . GLU A 1 86 ? 5.062 4.428 10.945 1.00 76.62 86 GLU A O 1
ATOM 689 N N . THR A 1 87 ? 3.995 6.204 11.808 1.00 84.06 87 THR A N 1
ATOM 690 C CA . THR A 1 87 ? 3.096 6.403 10.660 1.00 84.06 87 THR A CA 1
ATOM 691 C C . THR A 1 87 ? 3.107 7.862 10.220 1.00 84.06 87 THR A C 1
ATOM 693 O O . THR A 1 87 ? 3.075 8.771 11.047 1.00 84.06 87 THR A O 1
ATOM 696 N N . THR A 1 88 ? 3.150 8.109 8.914 1.00 86.19 88 THR A N 1
ATOM 697 C CA . THR A 1 88 ? 3.040 9.446 8.316 1.00 86.19 88 THR A CA 1
ATOM 698 C C . THR A 1 88 ? 1.881 9.452 7.335 1.00 86.19 88 THR A C 1
ATOM 700 O O . THR A 1 88 ? 1.840 8.624 6.435 1.00 86.19 88 THR A O 1
ATOM 703 N N . PHE A 1 89 ? 0.938 10.374 7.512 1.00 84.25 89 PHE A N 1
ATOM 704 C CA . PHE A 1 89 ? -0.187 10.562 6.597 1.00 84.25 89 PHE A CA 1
ATOM 705 C C . PHE A 1 89 ? 0.162 11.644 5.585 1.00 84.25 89 PHE A C 1
ATOM 707 O O . PHE A 1 89 ? 0.702 12.685 5.964 1.00 84.25 89 PHE A O 1
ATOM 714 N N . SER A 1 90 ? -0.135 11.396 4.314 1.00 83.00 90 SER A N 1
ATOM 715 C CA . SER A 1 90 ? 0.080 12.369 3.255 1.00 83.00 90 SER A CA 1
ATOM 716 C C . SER A 1 90 ? -1.144 12.484 2.357 1.00 83.00 90 SER A C 1
ATOM 718 O O . SER A 1 90 ? -1.501 11.552 1.632 1.00 83.00 90 SER A O 1
ATOM 720 N N . ASP A 1 91 ? -1.766 13.659 2.425 1.00 75.56 91 ASP A N 1
ATOM 721 C CA . ASP A 1 91 ? -3.058 13.940 1.800 1.00 75.56 91 ASP A CA 1
ATOM 722 C C . ASP A 1 91 ? -2.899 14.606 0.417 1.00 75.56 91 ASP A C 1
ATOM 724 O O . ASP A 1 91 ? -3.806 14.549 -0.410 1.00 75.56 91 ASP A O 1
ATOM 728 N N . SER A 1 92 ? -1.742 15.221 0.138 1.00 73.62 92 SER A N 1
ATOM 729 C CA . SER A 1 92 ? -1.486 15.993 -1.090 1.00 73.62 92 SER A CA 1
ATOM 730 C C . SER A 1 92 ? -0.390 15.419 -1.992 1.00 73.62 92 SER A C 1
ATOM 732 O O . SER A 1 92 ? -0.193 15.919 -3.096 1.00 73.62 92 SER A O 1
ATOM 734 N N . LEU A 1 93 ? 0.294 14.349 -1.575 1.00 78.56 93 LEU A N 1
ATOM 735 C CA . LEU A 1 93 ? 1.510 13.857 -2.235 1.00 78.56 93 LEU A CA 1
ATOM 736 C C . LEU A 1 93 ? 1.319 13.557 -3.725 1.00 78.56 93 LEU A C 1
ATOM 738 O O . LEU A 1 93 ? 2.087 14.028 -4.554 1.00 78.56 93 LEU A O 1
ATOM 742 N N . LEU A 1 94 ? 0.243 12.845 -4.064 1.00 76.12 94 LEU A N 1
ATOM 743 C CA . LEU A 1 94 ? -0.089 12.485 -5.446 1.00 76.12 94 LEU A CA 1
ATOM 744 C C . LEU A 1 94 ? -0.851 13.584 -6.198 1.00 76.12 94 LEU A C 1
ATOM 746 O O . LEU A 1 94 ? -1.000 13.508 -7.412 1.00 76.12 94 LEU A O 1
ATOM 750 N N . ARG A 1 95 ? -1.380 14.586 -5.487 1.00 70.88 95 ARG A N 1
ATOM 751 C CA . ARG A 1 95 ? -2.179 15.672 -6.077 1.00 70.88 95 ARG A CA 1
ATOM 752 C C . ARG A 1 95 ? -1.321 16.876 -6.456 1.00 70.88 95 ARG A C 1
ATOM 754 O O . ARG A 1 95 ? -1.647 17.562 -7.418 1.00 70.88 95 ARG A O 1
ATOM 761 N N . GLU A 1 96 ? -0.260 17.132 -5.693 1.00 70.00 96 GLU A N 1
ATOM 762 C CA . GLU A 1 96 ? 0.533 18.363 -5.776 1.00 70.00 96 GLU A CA 1
ATOM 763 C C . GLU A 1 96 ? 2.036 18.115 -5.977 1.00 70.00 96 GLU A C 1
ATOM 765 O O . GLU A 1 96 ? 2.684 18.943 -6.611 1.00 70.00 96 GLU A O 1
ATOM 770 N N . GLY A 1 97 ? 2.592 17.001 -5.478 1.00 63.56 97 GLY A N 1
ATOM 771 C CA . GLY A 1 97 ? 4.041 16.731 -5.519 1.00 63.56 97 GLY A CA 1
ATOM 772 C C . GLY A 1 97 ? 4.547 16.053 -6.801 1.00 63.56 97 GLY A C 1
ATOM 773 O O . GLY A 1 97 ? 5.735 16.076 -7.114 1.00 63.56 97 GLY A O 1
ATOM 774 N N . GLY A 1 98 ? 3.656 15.450 -7.589 1.00 76.00 98 GLY A N 1
ATOM 775 C CA . GLY A 1 98 ? 4.063 14.637 -8.738 1.00 76.00 98 GLY A CA 1
ATOM 776 C C . GLY A 1 98 ? 4.903 13.407 -8.349 1.00 76.00 98 GLY A C 1
ATOM 777 O O . GLY A 1 98 ? 5.128 13.113 -7.172 1.00 76.00 98 GLY A O 1
ATOM 778 N N . ASP A 1 99 ? 5.359 12.662 -9.356 1.00 80.94 99 ASP A N 1
ATOM 779 C CA . ASP A 1 99 ? 5.930 11.319 -9.159 1.00 80.94 99 ASP A CA 1
ATOM 780 C C . ASP A 1 99 ? 7.262 11.336 -8.390 1.00 80.94 99 ASP A C 1
ATOM 782 O O . ASP A 1 99 ? 7.515 10.479 -7.543 1.00 80.94 99 ASP A O 1
ATOM 786 N N . ALA A 1 100 ? 8.100 12.348 -8.636 1.00 82.75 100 ALA A N 1
ATOM 787 C CA . ALA A 1 100 ? 9.408 12.477 -7.996 1.00 82.75 100 ALA A CA 1
ATOM 788 C C . ALA A 1 100 ? 9.300 12.765 -6.488 1.00 82.75 100 ALA A C 1
ATOM 790 O O . ALA A 1 100 ? 10.061 12.198 -5.700 1.00 82.75 100 ALA A O 1
ATOM 791 N N . ASP A 1 101 ? 8.343 13.601 -6.073 1.00 86.56 101 ASP A N 1
ATOM 792 C CA . ASP A 1 101 ? 8.133 13.899 -4.654 1.00 86.56 101 ASP A CA 1
ATOM 793 C C . ASP A 1 101 ? 7.514 12.699 -3.930 1.00 86.56 101 ASP A C 1
ATOM 795 O O . ASP A 1 101 ? 7.883 12.403 -2.789 1.00 86.56 101 ASP A O 1
ATOM 799 N N . PHE A 1 102 ? 6.617 11.963 -4.600 1.00 87.94 102 PHE A N 1
ATOM 800 C CA . PHE A 1 102 ? 6.084 10.708 -4.076 1.00 87.94 102 PHE A CA 1
ATOM 801 C C . PHE A 1 102 ? 7.197 9.684 -3.827 1.00 87.94 102 PHE A C 1
ATOM 803 O O . PHE A 1 102 ? 7.289 9.107 -2.739 1.00 87.94 102 PHE A O 1
ATOM 810 N N . GLU A 1 103 ? 8.089 9.497 -4.797 1.00 89.38 103 GLU A N 1
ATOM 811 C CA . GLU A 1 103 ? 9.204 8.566 -4.668 1.00 89.38 103 GLU A CA 1
ATOM 812 C C . GLU A 1 103 ? 10.202 8.997 -3.579 1.00 89.38 103 GLU A C 1
ATOM 814 O O . GLU A 1 103 ? 10.650 8.170 -2.777 1.00 89.38 103 GLU A O 1
ATOM 819 N N . ALA A 1 104 ? 10.489 10.296 -3.462 1.00 88.88 104 ALA A N 1
ATOM 820 C CA . ALA A 1 104 ? 11.308 10.833 -2.377 1.00 88.88 104 ALA A CA 1
ATOM 821 C C . ALA A 1 104 ? 10.683 10.570 -0.992 1.00 88.88 104 ALA A C 1
ATOM 823 O O . ALA A 1 104 ? 11.386 10.186 -0.049 1.00 88.88 104 ALA A O 1
ATOM 824 N N . ALA A 1 105 ? 9.362 10.714 -0.866 1.00 90.50 105 ALA A N 1
ATOM 825 C CA . ALA A 1 105 ? 8.643 10.412 0.368 1.00 90.50 105 ALA A CA 1
ATOM 826 C C . ALA A 1 105 ? 8.680 8.913 0.714 1.00 90.50 105 ALA A C 1
ATOM 828 O O . ALA A 1 105 ? 8.872 8.564 1.881 1.00 90.50 105 ALA A O 1
ATOM 829 N N . LEU A 1 106 ? 8.570 8.022 -0.279 1.00 91.00 106 LEU A N 1
ATOM 830 C CA . LEU A 1 106 ? 8.735 6.578 -0.080 1.00 91.00 106 LEU A CA 1
ATOM 831 C C . LEU A 1 106 ? 10.138 6.222 0.421 1.00 91.00 106 LEU A C 1
ATOM 833 O O . LEU A 1 106 ? 10.282 5.452 1.376 1.00 91.00 106 LEU A O 1
ATOM 837 N N . LEU A 1 107 ? 11.176 6.801 -0.189 1.00 90.75 107 LEU A N 1
ATOM 838 C CA . LEU A 1 107 ? 12.564 6.603 0.235 1.00 90.75 107 LEU A CA 1
ATOM 839 C C . LEU A 1 107 ? 12.777 7.069 1.679 1.00 90.75 107 LEU A C 1
ATOM 841 O O . LEU A 1 107 ? 13.384 6.349 2.476 1.00 90.75 107 LEU A O 1
ATOM 845 N N . SER A 1 108 ? 12.230 8.234 2.037 1.00 89.88 108 SER A N 1
ATOM 846 C CA . SER A 1 108 ? 12.291 8.760 3.403 1.00 89.88 108 SER A CA 1
ATOM 847 C C . SER A 1 108 ? 11.561 7.855 4.398 1.00 89.88 108 SER A C 1
ATOM 849 O O . SER A 1 108 ? 12.137 7.505 5.427 1.00 89.88 108 SER A O 1
ATOM 851 N N . ALA A 1 109 ? 10.340 7.408 4.088 1.00 89.75 109 ALA A N 1
ATOM 852 C CA . ALA A 1 109 ? 9.567 6.521 4.958 1.00 89.75 109 ALA A CA 1
ATOM 853 C C . ALA A 1 109 ? 10.292 5.188 5.203 1.00 89.75 109 ALA A C 1
ATOM 855 O O . ALA A 1 109 ? 10.400 4.717 6.341 1.00 89.75 109 ALA A O 1
ATOM 856 N N . LYS A 1 110 ? 10.875 4.615 4.145 1.00 89.81 110 LYS A N 1
ATOM 857 C CA . LYS A 1 110 ? 11.679 3.395 4.224 1.00 89.81 110 LYS A CA 1
ATOM 858 C C . LYS A 1 110 ? 12.926 3.568 5.091 1.00 89.81 110 LYS A C 1
ATOM 860 O O . LYS A 1 110 ? 13.225 2.672 5.884 1.00 89.81 110 LYS A O 1
ATOM 865 N N . ALA A 1 111 ? 13.645 4.682 4.953 1.00 87.94 111 ALA A N 1
ATOM 866 C CA . ALA A 1 111 ? 14.831 4.979 5.757 1.00 87.94 111 ALA A CA 1
ATOM 867 C C . ALA A 1 111 ? 14.478 5.177 7.242 1.00 87.94 111 ALA A C 1
ATOM 869 O O . ALA A 1 111 ? 15.117 4.597 8.120 1.00 87.94 111 AL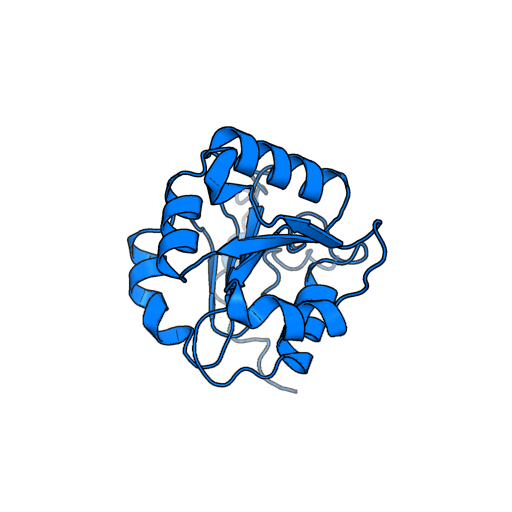A A O 1
ATOM 870 N N . ASP A 1 112 ? 13.397 5.908 7.518 1.00 87.56 112 ASP A N 1
ATOM 871 C CA . ASP A 1 112 ? 12.946 6.232 8.877 1.00 87.56 112 ASP A CA 1
ATOM 872 C C . ASP A 1 112 ? 12.213 5.080 9.579 1.00 87.56 112 ASP A C 1
ATOM 874 O O . ASP A 1 112 ? 11.866 5.178 10.765 1.00 87.56 112 ASP A O 1
ATOM 878 N N . CYS A 1 113 ? 11.998 3.971 8.866 1.00 87.44 113 CYS A N 1
ATOM 879 C CA . CYS A 1 113 ? 11.239 2.821 9.339 1.00 87.44 113 CYS A CA 1
ATOM 880 C C . CYS A 1 113 ? 9.793 3.197 9.706 1.00 87.44 113 CYS A C 1
ATOM 882 O O . CYS A 1 113 ? 9.311 2.813 10.774 1.00 87.44 113 CYS A O 1
ATOM 884 N N . ARG A 1 114 ? 9.142 3.980 8.838 1.00 89.31 114 ARG A N 1
ATOM 885 C CA . ARG A 1 114 ? 7.770 4.473 8.994 1.00 89.31 114 ARG A CA 1
ATOM 886 C C . ARG A 1 114 ? 6.862 3.926 7.901 1.00 89.31 114 ARG A C 1
ATOM 888 O O . ARG A 1 114 ? 7.304 3.713 6.776 1.00 89.31 114 ARG A O 1
ATOM 895 N N . LEU A 1 115 ? 5.585 3.770 8.232 1.00 92.38 115 LEU A N 1
ATOM 896 C CA . LEU A 1 115 ? 4.525 3.538 7.261 1.00 92.38 115 LEU A CA 1
ATOM 897 C C . LEU A 1 115 ? 4.067 4.874 6.671 1.00 92.38 115 LEU A C 1
ATOM 899 O O . LEU A 1 115 ? 3.552 5.726 7.398 1.00 92.38 115 LEU A O 1
ATOM 903 N N . LEU A 1 116 ? 4.211 5.046 5.361 1.00 93.44 116 LEU A N 1
ATOM 904 C CA . LEU A 1 116 ? 3.586 6.147 4.637 1.00 93.44 116 LEU A CA 1
ATOM 905 C C . LEU A 1 116 ? 2.145 5.771 4.270 1.00 93.44 116 LEU A C 1
ATOM 907 O O . LEU A 1 116 ? 1.910 4.799 3.563 1.00 93.44 116 LEU A O 1
ATOM 911 N N . VAL A 1 117 ? 1.169 6.537 4.742 1.00 93.00 117 VAL A N 1
ATOM 912 C CA . VAL A 1 117 ? -0.235 6.406 4.346 1.00 93.00 117 VAL A CA 1
ATOM 913 C C . VAL A 1 117 ? -0.525 7.468 3.298 1.00 93.00 117 VAL A C 1
ATOM 915 O O . VAL A 1 117 ? -0.522 8.660 3.605 1.00 93.00 117 VAL A O 1
ATOM 918 N N . THR A 1 118 ? -0.768 7.033 2.068 1.00 92.81 118 THR A N 1
ATOM 919 C CA . THR A 1 118 ? -1.005 7.903 0.916 1.00 92.81 118 THR A CA 1
ATOM 920 C C . THR A 1 118 ? -2.487 7.914 0.572 1.00 92.81 118 THR A C 1
ATOM 922 O O . THR A 1 118 ? -3.091 6.857 0.371 1.00 92.81 118 THR A O 1
ATOM 925 N N . LEU A 1 119 ? -3.079 9.106 0.503 1.00 91.94 119 LEU A N 1
ATOM 926 C CA . LEU A 1 119 ? -4.478 9.248 0.115 1.00 91.94 119 LEU A CA 1
ATOM 927 C C . LEU A 1 119 ? -4.663 9.252 -1.396 1.00 91.94 119 LEU A C 1
ATOM 929 O O . LEU A 1 119 ? -3.913 9.893 -2.130 1.00 91.94 119 LEU A O 1
ATOM 933 N N . VAL A 1 120 ? -5.701 8.545 -1.834 1.00 91.81 120 VAL A N 1
ATOM 934 C CA . VAL A 1 120 ? -6.131 8.473 -3.232 1.00 91.81 120 VAL A CA 1
ATOM 935 C C . VAL A 1 120 ? -7.640 8.672 -3.345 1.00 91.81 120 VAL A C 1
ATOM 937 O O . VAL A 1 120 ? -8.403 8.315 -2.450 1.00 91.81 120 VAL A O 1
ATOM 940 N N . GLY A 1 121 ? -8.104 9.216 -4.463 1.00 89.56 121 GLY A N 1
ATOM 941 C CA . GLY A 1 121 ? -9.522 9.275 -4.806 1.00 89.56 121 GLY A CA 1
ATOM 942 C C . GLY A 1 121 ? -10.075 7.918 -5.254 1.00 89.56 121 GLY A C 1
ATOM 943 O O . GLY A 1 121 ? -11.246 7.625 -5.023 1.00 89.56 121 GLY A O 1
ATOM 944 N N . SER A 1 122 ? -9.238 7.067 -5.856 1.00 89.75 122 SER A N 1
ATOM 945 C CA . SER A 1 122 ? -9.624 5.744 -6.363 1.00 89.75 122 SER A CA 1
ATOM 946 C C . SER A 1 122 ? -8.473 4.735 -6.299 1.00 89.75 122 SER A C 1
ATOM 948 O O . SER A 1 122 ? -7.309 5.100 -6.139 1.00 89.75 122 SER A O 1
ATOM 950 N N . VAL A 1 123 ? -8.807 3.448 -6.442 1.00 90.12 123 VAL A N 1
ATOM 951 C CA . VAL A 1 123 ? -7.811 2.374 -6.598 1.00 90.12 123 VAL A CA 1
ATOM 952 C C . VAL A 1 123 ? -6.996 2.576 -7.881 1.00 90.12 123 VAL A C 1
ATOM 954 O O . VAL A 1 123 ? -5.784 2.389 -7.862 1.00 90.12 123 VAL A O 1
ATOM 957 N N . ASP A 1 124 ? -7.631 3.042 -8.958 1.00 89.50 124 ASP A N 1
ATOM 958 C CA . ASP A 1 124 ? -6.952 3.319 -10.229 1.00 89.50 124 ASP A CA 1
ATOM 959 C C . ASP A 1 124 ? -5.884 4.408 -10.082 1.00 89.50 124 ASP A C 1
ATOM 961 O O . ASP A 1 124 ? -4.775 4.243 -10.575 1.00 89.50 124 ASP A O 1
ATOM 965 N N . GLN A 1 125 ? -6.152 5.465 -9.303 1.00 89.69 125 GLN A N 1
ATOM 966 C CA . GLN A 1 125 ? -5.140 6.485 -9.019 1.00 89.69 125 GLN A CA 1
ATOM 967 C C . GLN A 1 125 ? -3.932 5.902 -8.268 1.00 89.69 125 GLN A C 1
ATOM 969 O O . GLN A 1 125 ? -2.800 6.325 -8.499 1.00 89.69 125 GLN A O 1
ATOM 974 N N . ALA A 1 126 ? -4.151 4.931 -7.372 1.00 91.12 126 ALA A N 1
ATOM 975 C CA . ALA A 1 126 ? -3.044 4.228 -6.731 1.00 91.12 126 ALA A CA 1
ATOM 976 C C . ALA A 1 126 ? -2.232 3.440 -7.766 1.00 91.12 126 ALA A C 1
ATOM 978 O O . ALA A 1 126 ? -1.007 3.472 -7.729 1.00 91.12 126 ALA A O 1
ATOM 979 N N . PHE A 1 127 ? -2.890 2.773 -8.716 1.00 90.50 127 PHE A N 1
ATOM 980 C CA . PHE A 1 127 ? -2.196 2.069 -9.788 1.00 90.50 127 PHE A CA 1
ATOM 981 C C . PHE A 1 127 ? -1.400 2.994 -10.703 1.00 90.50 127 PHE A C 1
ATOM 983 O O . PHE A 1 127 ? -0.244 2.686 -10.978 1.00 90.50 127 PHE A O 1
ATOM 990 N N . ASP A 1 128 ? -1.964 4.127 -11.113 1.00 89.31 128 ASP A N 1
ATOM 991 C CA . ASP A 1 128 ? -1.260 5.113 -11.938 1.00 89.31 128 ASP A CA 1
ATOM 992 C C . ASP A 1 128 ? 0.022 5.597 -11.245 1.00 89.31 128 ASP A C 1
ATOM 994 O O . ASP A 1 128 ? 1.094 5.611 -11.852 1.00 89.31 128 ASP A O 1
ATOM 998 N N . ALA A 1 129 ? -0.059 5.886 -9.940 1.00 88.88 129 ALA A N 1
ATOM 999 C CA . ALA A 1 129 ? 1.101 6.267 -9.138 1.00 88.88 129 ALA A CA 1
ATOM 1000 C C . ALA A 1 129 ? 2.168 5.160 -9.078 1.00 88.88 129 ALA A C 1
ATOM 1002 O O . ALA A 1 129 ? 3.361 5.450 -9.113 1.00 88.88 129 ALA A O 1
ATOM 1003 N N . LEU A 1 130 ? 1.759 3.889 -9.002 1.00 90.06 130 LEU A N 1
ATOM 1004 C CA . LEU A 1 130 ? 2.682 2.751 -8.987 1.00 90.06 130 LEU A CA 1
ATOM 1005 C C . LEU A 1 130 ? 3.342 2.488 -10.343 1.00 90.06 130 LEU A C 1
ATOM 1007 O O . LEU A 1 130 ? 4.496 2.069 -10.373 1.00 90.06 130 LEU A O 1
ATOM 1011 N N . VAL A 1 131 ? 2.634 2.716 -11.452 1.00 88.50 131 VAL A N 1
ATOM 1012 C CA . VAL A 1 131 ? 3.195 2.594 -12.810 1.00 88.50 131 VAL A CA 1
ATOM 1013 C C . VAL A 1 131 ? 4.264 3.659 -13.056 1.00 88.50 131 VAL A C 1
ATOM 1015 O O . VAL A 1 131 ? 5.243 3.394 -13.752 1.00 88.50 131 VAL A O 1
ATOM 1018 N N . ALA A 1 132 ? 4.097 4.844 -12.468 1.00 86.56 132 ALA A N 1
ATOM 1019 C CA . ALA A 1 132 ? 5.035 5.954 -12.598 1.00 86.56 132 ALA A CA 1
ATOM 1020 C C . ALA A 1 132 ? 6.302 5.820 -11.727 1.00 86.56 132 ALA A C 1
ATOM 1022 O O . ALA A 1 132 ? 7.250 6.586 -11.910 1.00 86.56 132 ALA A O 1
ATOM 1023 N N . LEU A 1 133 ? 6.354 4.857 -10.797 1.00 86.44 133 LEU A N 1
ATOM 1024 C CA . LEU A 1 133 ? 7.518 4.659 -9.930 1.00 86.44 133 LEU A CA 1
ATOM 1025 C C . LEU A 1 133 ? 8.746 4.195 -10.718 1.00 86.44 133 LEU A C 1
ATOM 1027 O O . LEU A 1 133 ? 8.702 3.201 -11.442 1.00 86.44 133 LEU A O 1
ATOM 1031 N N . SER A 1 134 ? 9.879 4.872 -10.505 1.00 85.62 134 SER A N 1
ATOM 1032 C CA . SER A 1 134 ? 11.151 4.452 -11.101 1.00 85.62 134 SER A CA 1
ATOM 1033 C C . SER A 1 134 ? 11.835 3.338 -10.296 1.00 85.62 134 SER A C 1
ATOM 1035 O O . SER A 1 134 ? 12.510 2.472 -10.861 1.00 85.62 134 SER A O 1
ATOM 1037 N N . SER A 1 135 ? 11.622 3.313 -8.979 1.00 86.00 135 SER A N 1
ATOM 1038 C CA . SER A 1 135 ? 12.097 2.255 -8.089 1.00 86.00 135 SER A CA 1
ATOM 1039 C C . SER A 1 135 ? 11.317 0.943 -8.228 1.00 86.00 135 SER A C 1
ATOM 1041 O O . SER A 1 135 ? 10.095 0.946 -8.377 1.00 86.00 135 SER A O 1
ATOM 1043 N N . PRO A 1 136 ? 11.992 -0.212 -8.076 1.00 87.50 136 PRO A N 1
ATOM 1044 C CA . PRO A 1 136 ? 11.339 -1.511 -8.172 1.00 87.50 136 PRO A CA 1
ATOM 1045 C C . PRO A 1 136 ? 10.362 -1.759 -7.016 1.00 87.50 136 PRO A C 1
ATOM 1047 O O . PRO A 1 136 ? 10.656 -1.467 -5.854 1.00 87.50 136 PRO A O 1
ATOM 1050 N N . ILE A 1 137 ? 9.236 -2.404 -7.319 1.00 88.44 137 ILE A N 1
ATOM 1051 C CA . ILE A 1 137 ? 8.274 -2.872 -6.318 1.00 88.44 137 ILE A CA 1
ATOM 1052 C C . ILE A 1 137 ? 8.545 -4.358 -6.063 1.00 88.44 137 ILE A C 1
ATOM 1054 O O . ILE A 1 137 ? 8.414 -5.197 -6.954 1.00 88.44 137 ILE A O 1
ATOM 1058 N N . ARG A 1 138 ? 8.946 -4.704 -4.838 1.00 87.75 138 ARG A N 1
ATOM 1059 C CA . ARG A 1 138 ? 9.155 -6.102 -4.433 1.00 87.75 138 ARG A CA 1
ATOM 1060 C C . ARG A 1 138 ? 7.816 -6.779 -4.184 1.00 87.75 138 ARG A C 1
ATOM 1062 O O . ARG A 1 138 ? 7.555 -7.834 -4.749 1.00 87.75 138 ARG A O 1
ATOM 1069 N N . GLN A 1 139 ? 6.954 -6.142 -3.399 1.00 89.00 139 GLN A N 1
ATOM 1070 C CA . GLN A 1 139 ? 5.616 -6.644 -3.118 1.00 89.00 139 GLN A CA 1
ATOM 1071 C C . GLN A 1 139 ? 4.561 -5.562 -3.255 1.00 89.00 139 GLN A C 1
ATOM 1073 O O . GLN A 1 139 ? 4.741 -4.443 -2.776 1.00 89.00 139 GLN A O 1
ATOM 1078 N N . LEU A 1 140 ? 3.425 -5.955 -3.818 1.00 90.56 140 LEU A N 1
ATOM 1079 C CA . LEU A 1 140 ? 2.176 -5.225 -3.748 1.00 90.56 140 LEU A CA 1
ATOM 1080 C C . LEU A 1 140 ? 1.087 -6.092 -3.107 1.00 90.56 140 LEU A C 1
ATOM 1082 O O . LEU A 1 140 ? 0.700 -7.117 -3.662 1.00 90.56 140 LEU A O 1
ATOM 1086 N N . ALA A 1 141 ? 0.562 -5.660 -1.966 1.00 90.12 141 ALA A N 1
ATOM 1087 C CA . ALA A 1 141 ? -0.578 -6.293 -1.315 1.00 90.12 141 ALA A CA 1
ATOM 1088 C C . ALA A 1 141 ? -1.882 -5.564 -1.663 1.00 90.12 141 ALA A C 1
ATOM 1090 O O . ALA A 1 141 ? -2.012 -4.366 -1.425 1.00 90.12 141 ALA A O 1
ATOM 1091 N N . LEU A 1 142 ? -2.876 -6.275 -2.185 1.00 88.75 142 LEU A N 1
ATOM 1092 C CA . LEU A 1 142 ? -4.228 -5.758 -2.377 1.00 88.75 142 LEU A CA 1
ATOM 1093 C C . LEU A 1 142 ? -5.096 -6.216 -1.206 1.00 88.75 142 LEU A C 1
ATOM 1095 O O . LEU A 1 142 ? -5.361 -7.405 -1.046 1.00 88.75 142 LEU A O 1
ATOM 1099 N N . LEU A 1 143 ? -5.526 -5.276 -0.371 1.00 89.12 143 LEU A N 1
ATOM 1100 C CA . LEU A 1 143 ? -6.284 -5.537 0.851 1.00 89.12 143 LEU A CA 1
ATOM 1101 C C . LEU A 1 143 ? -7.763 -5.196 0.665 1.00 89.12 143 LEU A C 1
ATOM 1103 O O . LEU A 1 143 ? -8.123 -4.297 -0.092 1.00 89.12 143 LEU A O 1
ATOM 1107 N N . GLY A 1 144 ? -8.628 -5.871 1.417 1.00 86.31 144 GLY A N 1
ATOM 1108 C CA . GLY A 1 144 ? -10.073 -5.644 1.395 1.00 86.31 144 GLY A CA 1
ATOM 1109 C C . GLY A 1 144 ? -10.858 -6.721 0.637 1.00 86.31 144 GLY A C 1
ATOM 1110 O O . GLY A 1 144 ? -10.284 -7.537 -0.083 1.00 86.31 144 GLY A O 1
ATOM 1111 N N . PRO A 1 145 ? -12.188 -6.753 0.816 1.00 81.88 145 PRO A N 1
ATOM 1112 C CA . PRO A 1 145 ? -13.034 -7.857 0.357 1.00 81.88 145 PRO A CA 1
ATOM 1113 C C . PRO A 1 145 ? -13.129 -7.969 -1.167 1.00 81.88 145 PRO A C 1
ATOM 1115 O O . PRO A 1 145 ? -13.378 -9.055 -1.680 1.00 81.88 145 PRO A O 1
ATOM 1118 N N . GLU A 1 146 ? -12.922 -6.872 -1.898 1.00 85.56 146 GLU A N 1
ATOM 1119 C CA . GLU A 1 146 ? -12.967 -6.865 -3.364 1.00 85.56 146 GLU A CA 1
ATOM 1120 C C . GLU A 1 146 ? -11.580 -6.845 -4.020 1.00 85.56 146 GLU A C 1
ATOM 1122 O O . GLU A 1 146 ? -11.479 -6.663 -5.230 1.00 85.56 146 GLU A O 1
ATOM 1127 N N . ALA A 1 147 ? -10.509 -7.070 -3.251 1.00 81.50 147 ALA A N 1
ATOM 1128 C CA . ALA A 1 147 ? -9.132 -7.031 -3.746 1.00 81.50 147 ALA A CA 1
ATOM 1129 C C . ALA A 1 147 ? -8.894 -7.939 -4.969 1.00 81.50 147 ALA A C 1
ATOM 1131 O O . ALA A 1 147 ? -8.173 -7.556 -5.889 1.00 81.50 147 ALA A O 1
ATOM 1132 N N . GLY A 1 148 ? -9.561 -9.098 -5.023 1.00 78.81 148 GLY A N 1
ATOM 1133 C CA . GLY A 1 148 ? -9.457 -10.037 -6.146 1.00 78.81 148 GLY A CA 1
ATOM 1134 C C . GLY A 1 148 ? -9.940 -9.479 -7.491 1.00 78.81 148 GLY A C 1
ATOM 1135 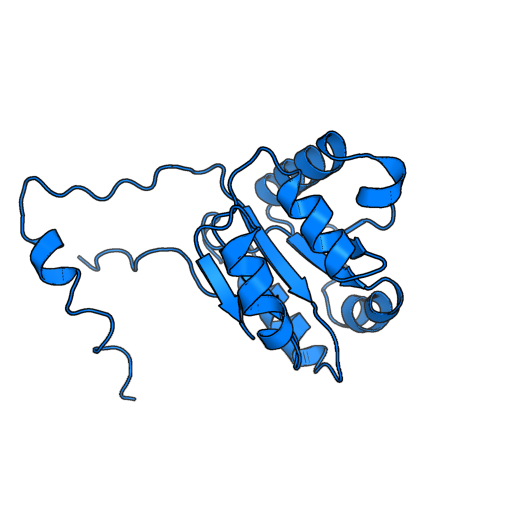O O . GLY A 1 148 ? -9.498 -9.952 -8.530 1.00 78.81 148 GLY A O 1
ATOM 1136 N N . LYS A 1 149 ? -10.783 -8.434 -7.512 1.00 83.44 149 LYS A N 1
ATOM 1137 C CA . LYS A 1 149 ? -11.239 -7.811 -8.770 1.00 83.44 149 LYS A CA 1
ATOM 1138 C C . LYS A 1 149 ? -10.114 -7.112 -9.535 1.00 83.44 149 LYS A C 1
ATOM 1140 O O . LYS A 1 149 ? -10.239 -6.906 -10.737 1.00 83.44 149 LYS A O 1
ATOM 1145 N N . HIS A 1 150 ? -9.037 -6.740 -8.846 1.00 81.31 150 HIS A N 1
ATOM 1146 C CA . HIS A 1 150 ? -7.914 -6.018 -9.436 1.00 81.31 150 HIS A CA 1
ATOM 1147 C C . HIS A 1 150 ? -6.688 -6.910 -9.683 1.00 81.31 150 HIS A C 1
ATOM 1149 O O . HIS A 1 150 ? -5.647 -6.402 -10.095 1.00 81.31 150 HIS A O 1
ATOM 1155 N N . GLU A 1 151 ? -6.793 -8.225 -9.453 1.00 80.44 151 GLU A N 1
ATOM 1156 C CA . GLU A 1 151 ? -5.677 -9.168 -9.600 1.00 80.44 151 GLU A CA 1
ATOM 1157 C C . GLU A 1 151 ? -5.124 -9.189 -11.030 1.00 80.44 151 GLU A C 1
ATOM 1159 O O . GLU A 1 151 ? -3.920 -9.014 -11.227 1.00 80.44 151 GLU A O 1
ATOM 1164 N N . ASP A 1 152 ? -5.999 -9.356 -12.027 1.00 77.38 152 ASP A N 1
ATOM 1165 C CA . ASP A 1 152 ? -5.596 -9.441 -13.435 1.00 77.38 152 ASP A CA 1
ATOM 1166 C C . ASP A 1 152 ? -4.904 -8.158 -13.901 1.00 77.38 152 ASP A C 1
ATOM 1168 O O . ASP A 1 152 ? -3.889 -8.206 -14.597 1.00 77.38 152 ASP A O 1
ATOM 1172 N N . TYR A 1 153 ? -5.419 -7.004 -13.468 1.00 80.00 153 TYR A N 1
ATOM 1173 C CA . TYR A 1 153 ? -4.818 -5.714 -13.778 1.00 80.00 153 TYR A CA 1
ATOM 1174 C C . TYR A 1 153 ? -3.446 -5.565 -13.113 1.00 80.00 153 TYR A C 1
ATOM 1176 O O . TYR A 1 153 ? -2.467 -5.252 -13.788 1.00 80.00 153 TYR A O 1
ATOM 1184 N N . ALA A 1 154 ? -3.357 -5.844 -11.809 1.00 79.88 154 ALA A N 1
ATOM 1185 C CA . ALA A 1 154 ? -2.111 -5.735 -11.061 1.00 79.88 154 ALA A CA 1
ATOM 1186 C C . ALA A 1 154 ? -1.015 -6.635 -11.646 1.00 79.88 154 ALA A C 1
ATOM 1188 O O . ALA A 1 154 ? 0.127 -6.205 -11.778 1.00 79.88 154 ALA A O 1
ATOM 1189 N N . ARG A 1 155 ? -1.367 -7.858 -12.060 1.00 76.06 155 ARG A N 1
ATOM 1190 C CA . ARG A 1 155 ? -0.433 -8.800 -12.689 1.00 76.06 155 ARG A CA 1
ATOM 1191 C C . ARG A 1 155 ? 0.014 -8.354 -14.083 1.00 76.06 155 ARG A C 1
ATOM 1193 O O . ARG A 1 155 ? 1.153 -8.614 -14.457 1.00 76.06 155 ARG A O 1
ATOM 1200 N N . ALA A 1 156 ? -0.877 -7.747 -14.863 1.00 78.94 156 ALA A N 1
ATOM 1201 C CA . ALA A 1 156 ? -0.589 -7.379 -16.246 1.00 78.94 156 ALA A CA 1
ATOM 1202 C C . ALA A 1 156 ? 0.166 -6.048 -16.382 1.00 78.94 156 ALA A C 1
ATOM 1204 O O . ALA A 1 156 ? 0.937 -5.893 -17.328 1.00 78.94 156 ALA A O 1
ATOM 1205 N N . TRP A 1 157 ? -0.056 -5.101 -15.465 1.00 80.19 157 TRP A N 1
ATOM 1206 C CA . TRP A 1 157 ? 0.344 -3.705 -15.670 1.00 80.19 157 TRP A CA 1
ATOM 1207 C C . TRP A 1 157 ? 1.283 -3.133 -14.611 1.00 80.19 157 TRP A C 1
ATOM 1209 O O . TRP A 1 157 ? 1.922 -2.117 -14.881 1.00 80.19 157 TRP A O 1
ATOM 1219 N N . LEU A 1 158 ? 1.403 -3.747 -13.430 1.00 82.75 158 LEU A N 1
ATOM 1220 C CA . LEU A 1 158 ? 2.238 -3.193 -12.363 1.00 82.75 158 LEU A CA 1
ATOM 1221 C C . LEU A 1 158 ? 3.626 -3.838 -12.340 1.00 82.75 158 LEU A C 1
ATOM 1223 O O . LEU A 1 158 ? 3.738 -5.062 -12.431 1.00 82.75 158 LEU A O 1
ATOM 1227 N N . PRO A 1 159 ? 4.697 -3.049 -12.135 1.00 80.19 159 PRO A N 1
ATOM 1228 C CA . PRO A 1 159 ? 6.068 -3.551 -12.085 1.00 80.19 159 PRO A CA 1
ATOM 1229 C C . PRO A 1 159 ? 6.409 -4.182 -10.717 1.00 80.19 159 PRO A C 1
ATOM 1231 O O . PRO A 1 159 ? 7.468 -3.917 -10.145 1.00 80.19 159 PRO A O 1
ATOM 1234 N N . ALA A 1 160 ? 5.504 -5.001 -10.166 1.00 82.75 160 ALA A N 1
ATOM 1235 C CA . ALA A 1 160 ? 5.670 -5.682 -8.883 1.00 82.75 160 ALA A CA 1
ATOM 1236 C C . ALA A 1 160 ? 6.161 -7.125 -9.067 1.00 82.75 160 ALA A C 1
ATOM 1238 O O . ALA A 1 160 ? 5.629 -7.872 -9.884 1.00 82.75 160 ALA A O 1
ATOM 1239 N N . GLN A 1 161 ? 7.157 -7.541 -8.279 1.00 82.94 161 GLN A N 1
ATOM 1240 C CA . GLN A 1 161 ? 7.668 -8.920 -8.325 1.00 82.94 161 GLN A CA 1
ATOM 1241 C C . GLN A 1 161 ? 6.690 -9.919 -7.692 1.00 82.94 161 GLN A C 1
ATOM 1243 O O . GLN A 1 161 ? 6.545 -11.041 -8.175 1.00 82.94 161 GLN A O 1
ATOM 1248 N N . ILE A 1 162 ? 6.024 -9.510 -6.611 1.00 83.44 162 ILE A N 1
ATOM 1249 C CA . ILE A 1 162 ? 5.048 -10.309 -5.869 1.00 83.44 162 ILE A CA 1
ATOM 1250 C C . ILE A 1 162 ? 3.760 -9.497 -5.737 1.00 83.44 162 ILE A C 1
ATOM 1252 O O . ILE A 1 162 ? 3.789 -8.345 -5.306 1.00 83.44 162 ILE A O 1
ATOM 1256 N N . VAL A 1 163 ? 2.624 -10.113 -6.063 1.00 83.88 163 VAL A N 1
ATOM 1257 C CA . VAL A 1 163 ? 1.291 -9.562 -5.788 1.00 83.88 163 VAL A CA 1
ATOM 1258 C C . VAL A 1 163 ? 0.577 -10.501 -4.824 1.00 83.88 163 VAL A C 1
ATOM 1260 O O . VAL A 1 163 ? 0.416 -11.683 -5.127 1.00 83.88 163 VAL A O 1
ATOM 1263 N N . SER A 1 164 ? 0.158 -9.990 -3.667 1.00 83.81 164 SER A N 1
ATOM 1264 C CA . SER A 1 164 ? -0.608 -10.740 -2.669 1.00 83.81 164 SER A CA 1
ATOM 1265 C C . SER A 1 164 ? -2.025 -10.183 -2.544 1.00 83.81 164 SER A C 1
ATOM 1267 O O . SER A 1 164 ? -2.239 -8.974 -2.603 1.00 83.81 164 SER A O 1
ATOM 1269 N N . ILE A 1 165 ? -3.012 -11.067 -2.387 1.00 84.25 165 ILE A N 1
ATOM 1270 C CA . ILE A 1 165 ? -4.430 -10.702 -2.286 1.00 84.25 165 ILE A CA 1
ATOM 1271 C C . ILE A 1 165 ? -4.931 -11.036 -0.886 1.00 84.25 165 ILE A C 1
ATOM 1273 O O . ILE A 1 165 ? -4.780 -12.161 -0.415 1.00 84.25 165 ILE A O 1
ATOM 1277 N N . GLY A 1 166 ? -5.548 -10.061 -0.228 1.00 80.19 166 GLY A N 1
ATOM 1278 C CA . GLY A 1 166 ? -6.158 -10.213 1.089 1.00 80.19 166 GLY A CA 1
ATOM 1279 C C . GLY A 1 166 ? -5.176 -10.218 2.259 1.00 80.19 166 GLY A C 1
ATOM 1280 O O . GLY A 1 166 ? -5.644 -10.196 3.394 1.00 80.19 166 GLY A O 1
ATOM 1281 N N . SER A 1 167 ? -3.863 -10.223 2.006 1.00 79.94 167 SER A N 1
ATOM 1282 C CA . SER A 1 167 ? -2.851 -10.089 3.052 1.00 79.94 167 SER A CA 1
ATOM 1283 C C . SER A 1 167 ? -1.514 -9.519 2.569 1.00 79.94 167 SER A C 1
ATOM 1285 O O . SER A 1 167 ? -1.200 -9.545 1.376 1.00 79.94 167 SER A O 1
ATOM 1287 N N . VAL A 1 168 ? -0.709 -9.009 3.502 1.00 78.19 168 VAL A N 1
ATOM 1288 C CA . VAL A 1 168 ? 0.693 -8.618 3.308 1.00 78.19 168 VAL A CA 1
ATOM 1289 C C . VAL A 1 168 ? 1.575 -9.825 3.626 1.00 78.19 168 VAL A C 1
ATOM 1291 O O . VAL A 1 168 ? 1.600 -10.299 4.762 1.00 78.19 168 VAL A O 1
ATOM 1294 N N . TYR A 1 169 ? 2.306 -10.332 2.633 1.00 74.56 169 TYR A N 1
ATOM 1295 C CA . TYR A 1 169 ? 3.151 -11.516 2.803 1.00 74.56 169 TYR A CA 1
ATOM 1296 C C . TYR A 1 169 ? 4.624 -11.136 3.068 1.00 74.56 169 TYR A C 1
ATOM 1298 O O . TYR A 1 169 ? 5.067 -10.067 2.649 1.00 74.56 169 TYR A O 1
ATOM 1306 N N . PRO A 1 170 ? 5.410 -11.956 3.786 1.00 65.94 170 PRO A N 1
ATOM 1307 C CA . PRO A 1 170 ? 6.861 -11.796 3.835 1.00 65.94 170 PRO A CA 1
ATOM 1308 C C . PRO A 1 170 ? 7.487 -12.157 2.482 1.00 65.94 170 PRO A C 1
ATOM 1310 O O . PRO A 1 170 ? 7.141 -13.170 1.879 1.00 65.94 170 PRO A O 1
ATOM 1313 N N . THR A 1 171 ? 8.435 -11.351 2.017 1.00 65.62 171 THR A N 1
ATOM 1314 C CA . THR A 1 171 ? 9.120 -11.537 0.726 1.00 65.62 171 THR A CA 1
ATOM 1315 C C . THR A 1 171 ? 10.458 -12.251 0.840 1.00 65.62 171 THR A C 1
ATOM 1317 O O . THR A 1 171 ? 11.015 -12.709 -0.158 1.00 65.62 171 THR A O 1
ATOM 1320 N N . THR A 1 172 ? 10.995 -12.349 2.051 1.00 63.56 172 THR A N 1
ATOM 1321 C CA . THR A 1 172 ? 12.214 -13.083 2.319 1.00 63.56 172 THR A CA 1
ATOM 1322 C C . THR A 1 172 ? 11.980 -14.567 2.207 1.00 63.56 172 THR A C 1
ATOM 1324 O O . THR A 1 172 ? 11.092 -15.156 2.826 1.00 63.56 172 THR A O 1
ATOM 1327 N N . VAL A 1 173 ? 12.864 -15.198 1.442 1.00 51.31 173 VAL A N 1
ATOM 1328 C CA . VAL A 1 173 ? 13.082 -16.631 1.567 1.00 51.31 173 VAL A CA 1
ATOM 1329 C C . VAL A 1 173 ? 13.509 -16.876 3.019 1.00 51.31 173 VAL A C 1
ATOM 1331 O O . VAL A 1 173 ? 14.397 -16.160 3.496 1.00 51.31 173 VAL A O 1
ATOM 1334 N N . PRO A 1 174 ? 12.899 -17.837 3.739 1.00 44.16 174 PRO A N 1
ATOM 1335 C CA . PRO A 1 174 ? 13.315 -18.165 5.093 1.00 44.16 174 PRO A CA 1
ATOM 1336 C C . PRO A 1 174 ? 14.830 -18.334 5.112 1.00 44.16 174 PRO A C 1
ATOM 1338 O O . PRO A 1 174 ? 15.371 -19.085 4.294 1.00 44.16 174 PRO A O 1
ATOM 1341 N N . ALA A 1 175 ? 15.509 -17.614 6.009 1.00 46.22 175 ALA A N 1
ATOM 1342 C CA . ALA A 1 175 ? 16.929 -17.829 6.230 1.00 46.22 175 ALA A CA 1
ATOM 1343 C C . ALA A 1 175 ? 17.141 -19.335 6.410 1.00 46.22 175 ALA A C 1
ATOM 1345 O O . ALA A 1 175 ? 16.397 -19.974 7.161 1.00 46.22 175 ALA A O 1
ATOM 1346 N N . GLN A 1 176 ? 18.105 -19.900 5.681 1.00 40.72 176 GLN A N 1
ATOM 1347 C CA . GLN A 1 176 ? 18.549 -21.261 5.934 1.00 40.72 176 GLN A CA 1
ATOM 1348 C C . GLN A 1 176 ? 18.854 -21.355 7.429 1.00 40.72 176 GLN A C 1
ATOM 1350 O O . GLN A 1 176 ? 19.781 -20.708 7.915 1.00 40.72 176 GLN A O 1
ATOM 1355 N N . GLY A 1 177 ? 18.018 -22.081 8.170 1.00 34.38 177 GLY A N 1
ATOM 1356 C CA . GLY A 1 177 ? 18.352 -22.473 9.526 1.00 34.38 177 GLY A CA 1
ATOM 1357 C C . GLY A 1 177 ? 19.555 -23.392 9.414 1.00 34.38 177 GLY A C 1
ATOM 1358 O O . GLY A 1 177 ? 19.410 -24.517 8.938 1.00 34.38 177 GLY A O 1
ATOM 1359 N N . ILE A 1 178 ? 20.727 -22.861 9.751 1.00 34.03 178 ILE A N 1
ATOM 1360 C CA . ILE A 1 178 ? 21.921 -23.646 10.062 1.00 34.03 178 ILE A CA 1
ATOM 1361 C C . ILE A 1 178 ? 21.694 -24.303 11.423 1.00 34.03 178 ILE A C 1
ATOM 1363 O O . ILE A 1 178 ? 21.188 -23.591 12.323 1.00 34.03 178 ILE A O 1
#

Organism: Colletotrichum higginsianum (strain IMI 349063) (NCBI:txid759273)